Protein AF-A0A7W7CNB4-F1 (afdb_monomer_lite)

Radius of gyration: 12.16 Å; chains: 1; bounding box: 28×23×34 Å

Sequence (69 aa):
MIPQHFPLYLREPGATPGDDKVWLVVGWLPDKVSGLPRQPVALLCDGDVEEPRLLEQTRVYRVIGTNRH

Secondary structure (DSSP, 8-state):
---TTSPEEEEEP-SSGGG-EEEEEEEEE--TTT-PSPEEEEEESSSSSPPPEEPPTTS--EEEESS--

Organism: NCBI:txid882441

Structure (mmCIF, N/CA/C/O backbone):
data_AF-A0A7W7CNB4-F1
#
_entry.id   AF-A0A7W7CNB4-F1
#
loop_
_atom_site.group_PDB
_atom_site.id
_atom_site.type_symbol
_atom_site.label_atom_id
_atom_site.label_alt_id
_atom_site.label_comp_id
_atom_site.label_asym_id
_atom_site.label_entity_id
_atom_site.label_seq_id
_atom_site.pdbx_PDB_ins_code
_atom_site.Cartn_x
_atom_site.Cartn_y
_atom_site.Cartn_z
_atom_site.occupancy
_atom_site.B_iso_or_equiv
_atom_site.auth_seq_id
_atom_site.auth_comp_id
_atom_site.auth_asym_id
_atom_site.auth_atom_id
_atom_site.pdbx_PDB_model_num
ATOM 1 N N . MET A 1 1 ? -15.901 3.254 7.038 1.00 47.84 1 MET A N 1
ATOM 2 C CA . MET A 1 1 ? -15.735 1.786 6.978 1.00 47.84 1 MET A CA 1
ATOM 3 C C . MET A 1 1 ? -15.067 1.481 5.643 1.00 47.84 1 MET A C 1
ATOM 5 O O . MET A 1 1 ? -15.678 1.775 4.627 1.00 47.84 1 MET A O 1
ATOM 9 N N . ILE A 1 2 ? -13.804 1.041 5.617 1.00 49.66 2 ILE A N 1
ATOM 10 C CA . ILE A 1 2 ? -13.151 0.644 4.354 1.00 49.66 2 ILE A CA 1
ATOM 11 C C . ILE A 1 2 ? -13.703 -0.748 3.995 1.00 49.66 2 ILE A C 1
ATOM 13 O O . ILE A 1 2 ? -13.639 -1.630 4.855 1.00 49.66 2 ILE A O 1
ATOM 17 N N . PRO A 1 3 ? -14.294 -0.957 2.806 1.00 48.56 3 PRO A N 1
ATOM 18 C CA . PRO A 1 3 ? -14.855 -2.250 2.419 1.00 48.56 3 PRO A CA 1
ATOM 19 C C . PRO A 1 3 ? -13.769 -3.335 2.430 1.00 48.56 3 PRO A C 1
ATOM 21 O O . PRO A 1 3 ? -12.735 -3.171 1.794 1.00 48.56 3 PRO A O 1
ATOM 24 N 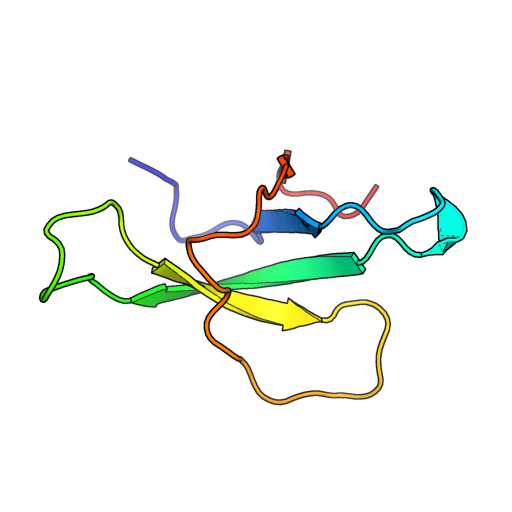N . GLN A 1 4 ? -13.996 -4.444 3.139 1.00 54.72 4 GLN A N 1
ATOM 25 C CA . GLN A 1 4 ? -13.030 -5.551 3.253 1.00 54.72 4 GLN A CA 1
ATOM 26 C C . GLN A 1 4 ? -12.969 -6.467 2.014 1.00 54.72 4 GLN A C 1
ATOM 28 O O . GLN A 1 4 ? -12.166 -7.391 1.996 1.00 54.72 4 GLN A O 1
ATOM 33 N N . HIS A 1 5 ? -13.808 -6.241 0.997 1.00 56.66 5 HIS A N 1
ATOM 34 C CA . HIS A 1 5 ? -14.055 -7.217 -0.076 1.00 56.66 5 HIS A CA 1
ATOM 35 C C . HIS A 1 5 ? -13.510 -6.835 -1.457 1.00 56.66 5 HIS A C 1
ATOM 37 O O . HIS A 1 5 ? -13.607 -7.644 -2.374 1.00 56.66 5 HIS A O 1
ATOM 43 N N . PHE A 1 6 ? -12.949 -5.638 -1.629 1.00 59.62 6 PHE A N 1
ATOM 44 C CA . PHE A 1 6 ? -12.382 -5.228 -2.914 1.00 59.62 6 PHE A CA 1
ATOM 45 C C . PHE A 1 6 ? -10.860 -5.145 -2.815 1.00 59.62 6 PHE A C 1
ATOM 47 O O . PHE A 1 6 ? -10.369 -4.678 -1.783 1.00 59.62 6 PHE A O 1
ATOM 54 N N . PRO A 1 7 ? -10.114 -5.572 -3.854 1.00 75.69 7 PRO A N 1
ATOM 55 C CA . PRO A 1 7 ? -8.667 -5.402 -3.865 1.00 75.69 7 PRO A CA 1
ATOM 56 C C . PRO A 1 7 ? -8.385 -3.909 -3.740 1.00 75.69 7 PRO A C 1
ATOM 58 O O . PRO A 1 7 ? -8.843 -3.140 -4.573 1.00 75.69 7 PRO A O 1
ATOM 61 N N . LEU A 1 8 ? -7.722 -3.477 -2.670 1.00 82.81 8 LEU A N 1
ATOM 62 C CA . LEU A 1 8 ? -7.360 -2.076 -2.481 1.00 82.81 8 LEU A CA 1
ATOM 63 C C . LEU A 1 8 ? -5.902 -1.915 -2.874 1.00 82.81 8 LEU A C 1
ATOM 65 O O . LEU A 1 8 ? -5.036 -2.566 -2.293 1.00 82.81 8 LEU A O 1
ATOM 69 N N . TYR A 1 9 ? -5.636 -1.022 -3.819 1.00 84.88 9 TYR A N 1
ATOM 70 C CA . TYR A 1 9 ? -4.281 -0.742 -4.259 1.00 84.88 9 TYR A CA 1
ATOM 71 C C . TYR A 1 9 ? -3.756 0.549 -3.632 1.00 84.88 9 TYR A C 1
ATOM 73 O O . TYR A 1 9 ? -4.444 1.579 -3.585 1.00 84.88 9 TYR A O 1
ATOM 81 N N . LEU A 1 10 ? -2.516 0.493 -3.158 1.00 86.31 10 LEU A N 1
ATOM 82 C CA . LEU A 1 10 ? -1.773 1.630 -2.633 1.00 86.31 10 LEU A CA 1
ATOM 83 C C . LEU A 1 10 ? -0.569 1.898 -3.528 1.00 86.31 10 LEU A C 1
ATOM 85 O O . LEU A 1 10 ? 0.144 0.977 -3.909 1.00 86.31 10 LEU A O 1
ATOM 89 N N . ARG A 1 11 ? -0.319 3.167 -3.828 1.00 87.38 11 ARG A N 1
ATOM 90 C CA . ARG A 1 11 ? 0.888 3.625 -4.512 1.00 87.38 11 ARG A CA 1
ATOM 91 C C . ARG A 1 11 ? 1.824 4.261 -3.500 1.00 87.38 11 ARG A C 1
ATOM 93 O O . ARG A 1 11 ? 1.432 5.190 -2.790 1.00 87.38 11 ARG A O 1
ATOM 100 N N . GLU A 1 12 ? 3.046 3.763 -3.455 1.00 88.94 12 GLU A N 1
ATOM 101 C CA . GLU A 1 12 ? 4.152 4.332 -2.696 1.00 88.94 12 GLU A CA 1
ATOM 102 C C . GLU A 1 12 ? 5.037 5.142 -3.651 1.00 88.94 12 GLU A C 1
ATOM 104 O O . GLU A 1 12 ? 5.581 4.555 -4.590 1.00 88.94 12 GLU A O 1
ATOM 109 N N . PRO A 1 13 ? 5.174 6.465 -3.448 1.00 87.25 13 PRO A N 1
ATOM 110 C CA . PRO A 1 13 ? 6.012 7.296 -4.302 1.00 87.25 13 PRO A CA 1
ATOM 111 C C . PRO A 1 13 ? 7.497 6.928 -4.189 1.00 87.25 13 PRO A C 1
ATOM 113 O O . PRO A 1 13 ? 8.046 6.851 -3.085 1.00 87.25 13 PRO A O 1
ATOM 116 N N . GLY A 1 14 ? 8.143 6.727 -5.333 1.00 85.62 14 GLY A N 1
ATOM 117 C CA . GLY A 1 14 ? 9.586 6.594 -5.477 1.00 85.62 14 GLY A CA 1
ATOM 118 C C . GLY A 1 14 ? 10.283 7.940 -5.701 1.00 85.62 14 GLY A C 1
ATOM 119 O O . GLY A 1 14 ? 9.673 9.008 -5.619 1.00 85.62 14 GLY A O 1
ATOM 120 N N . ALA A 1 15 ? 11.591 7.900 -5.974 1.00 87.44 15 ALA A N 1
ATOM 121 C CA . ALA A 1 15 ? 12.365 9.103 -6.304 1.00 87.44 15 ALA A CA 1
ATOM 122 C C . ALA A 1 15 ? 11.975 9.674 -7.679 1.00 87.44 15 ALA A C 1
ATOM 124 O O . ALA A 1 15 ? 11.988 10.889 -7.880 1.00 87.44 15 ALA A O 1
ATOM 125 N N . THR A 1 16 ? 11.594 8.796 -8.608 1.00 87.25 16 THR A N 1
ATOM 126 C CA . THR A 1 16 ? 11.003 9.141 -9.901 1.00 87.25 16 THR A CA 1
ATOM 127 C C . THR A 1 16 ? 9.684 8.385 -10.104 1.00 87.25 16 THR A C 1
ATOM 129 O O . THR A 1 16 ? 9.471 7.361 -9.456 1.00 87.25 16 THR A O 1
ATOM 132 N N . PRO A 1 17 ? 8.801 8.817 -11.029 1.00 81.44 17 PRO A N 1
ATOM 133 C CA . PRO A 1 17 ? 7.553 8.100 -11.309 1.00 81.44 17 PRO A CA 1
ATOM 134 C C . PRO A 1 17 ? 7.739 6.645 -11.767 1.00 81.44 17 PRO A C 1
ATOM 136 O O . PRO A 1 17 ? 6.812 5.853 -11.637 1.00 81.44 17 PRO A O 1
ATOM 139 N N . GLY A 1 18 ? 8.907 6.300 -12.324 1.00 83.00 18 GLY A N 1
ATOM 140 C CA . GLY A 1 18 ? 9.243 4.927 -12.715 1.00 83.00 18 GLY A CA 1
ATOM 141 C C . GLY A 1 18 ? 9.635 4.028 -11.538 1.00 83.00 18 GLY A C 1
ATOM 142 O O . GLY A 1 18 ? 9.646 2.813 -11.694 1.00 83.00 18 GLY A O 1
ATOM 143 N N . ASP A 1 19 ? 9.914 4.617 -10.372 1.00 84.88 19 ASP A N 1
ATOM 144 C CA . ASP A 1 19 ? 10.294 3.910 -9.143 1.00 84.88 19 ASP A CA 1
ATOM 145 C C . ASP A 1 19 ? 9.106 3.707 -8.190 1.00 84.88 19 ASP A C 1
ATOM 147 O O . ASP A 1 19 ? 9.279 3.244 -7.056 1.00 84.88 19 ASP A O 1
ATOM 151 N N . ASP A 1 20 ? 7.907 4.110 -8.610 1.00 87.25 20 ASP A N 1
ATOM 152 C CA . ASP A 1 20 ? 6.708 3.969 -7.801 1.00 87.25 20 ASP A CA 1
ATOM 153 C C . ASP A 1 20 ? 6.358 2.499 -7.615 1.00 87.25 20 ASP A C 1
ATOM 155 O O . ASP A 1 20 ? 6.376 1.706 -8.554 1.00 87.25 20 ASP A O 1
ATOM 159 N N . LYS A 1 21 ? 5.986 2.146 -6.386 1.00 87.06 21 LYS A N 1
ATOM 160 C CA . LYS A 1 21 ? 5.588 0.780 -6.050 1.00 87.06 21 LYS A CA 1
ATOM 161 C C . LYS A 1 21 ? 4.086 0.703 -5.896 1.00 87.06 21 LYS A C 1
ATOM 163 O O . LYS A 1 21 ? 3.487 1.522 -5.191 1.00 87.06 21 LYS A O 1
ATOM 168 N N . VAL A 1 22 ? 3.484 -0.308 -6.514 1.00 88.00 22 VAL A N 1
ATOM 169 C CA . VAL A 1 22 ? 2.068 -0.621 -6.327 1.00 88.00 22 VAL A CA 1
ATOM 170 C C . VAL A 1 22 ? 1.920 -1.797 -5.370 1.00 88.00 22 VAL A C 1
ATOM 172 O O . VAL A 1 22 ? 2.484 -2.869 -5.570 1.00 88.00 22 VAL A O 1
ATOM 175 N N . TRP A 1 23 ? 1.123 -1.595 -4.331 1.00 87.38 23 TRP A N 1
ATOM 176 C CA . TRP A 1 23 ? 0.839 -2.561 -3.280 1.00 87.38 23 TRP A CA 1
ATOM 177 C C . TRP A 1 23 ? -0.621 -2.991 -3.342 1.00 87.38 23 TRP A C 1
ATOM 179 O O . TRP A 1 23 ? -1.503 -2.139 -3.387 1.00 87.38 23 TRP A O 1
ATOM 189 N N . LEU A 1 24 ? -0.891 -4.291 -3.272 1.00 86.56 24 LEU A N 1
ATOM 190 C CA . LEU A 1 24 ? -2.230 -4.837 -3.072 1.00 86.56 24 LEU A CA 1
ATOM 191 C C . LEU A 1 24 ? -2.445 -5.108 -1.586 1.00 86.56 24 LEU A C 1
ATOM 193 O O . LEU A 1 24 ? -1.767 -5.951 -1.007 1.00 86.56 24 LEU A O 1
ATOM 197 N N . VAL A 1 25 ? -3.413 -4.439 -0.971 1.00 85.25 25 VAL A N 1
ATOM 198 C CA . VAL A 1 25 ? -3.809 -4.697 0.415 1.00 85.25 25 VAL A CA 1
ATOM 199 C C . VAL A 1 25 ? -4.633 -5.981 0.466 1.00 85.25 25 VAL A C 1
ATOM 201 O O . VAL A 1 25 ? -5.709 -6.066 -0.125 1.00 85.25 25 VAL A O 1
ATOM 204 N N . VAL A 1 26 ? -4.138 -6.966 1.212 1.00 82.44 26 VAL A N 1
ATOM 205 C CA . VAL A 1 26 ? -4.786 -8.272 1.425 1.00 82.44 26 VAL A CA 1
ATOM 206 C C . VAL A 1 26 ? -5.418 -8.398 2.809 1.00 82.44 26 VAL A C 1
ATOM 208 O O . VAL A 1 26 ? -6.178 -9.326 3.072 1.00 82.44 26 VAL A O 1
ATOM 211 N N . GLY A 1 27 ? -5.127 -7.462 3.711 1.00 78.38 27 GLY A N 1
ATOM 212 C CA . GLY A 1 27 ? -5.663 -7.482 5.061 1.00 78.38 27 GLY A CA 1
ATOM 213 C C . GLY A 1 27 ? -5.336 -6.227 5.854 1.00 78.38 27 GLY A C 1
ATOM 214 O O . GLY A 1 27 ? -4.636 -5.327 5.395 1.00 78.38 27 GLY A O 1
ATOM 215 N N . TRP A 1 28 ? -5.859 -6.185 7.077 1.00 79.62 28 TRP A N 1
ATOM 216 C CA . TRP A 1 28 ? -5.670 -5.077 8.004 1.00 79.62 28 TRP A CA 1
ATOM 217 C C . TRP A 1 28 ? -5.318 -5.619 9.380 1.00 79.62 28 TRP A C 1
ATOM 219 O O . TRP A 1 28 ? -6.085 -6.398 9.951 1.00 79.62 28 TRP A O 1
ATOM 229 N N . LEU A 1 29 ? -4.200 -5.167 9.934 1.00 76.56 29 LEU A N 1
ATOM 230 C CA . LEU A 1 29 ? -3.829 -5.451 11.308 1.00 76.56 29 LEU A CA 1
ATOM 231 C C . LEU A 1 29 ? -4.422 -4.365 12.224 1.00 76.56 29 LEU A C 1
ATOM 233 O O . LEU A 1 29 ? -4.244 -3.171 11.957 1.00 76.56 29 LEU A O 1
ATOM 237 N N . PRO A 1 30 ? -5.143 -4.726 13.299 1.00 69.81 30 PRO A N 1
ATOM 238 C CA . PRO A 1 30 ? -5.502 -3.756 14.322 1.00 69.81 30 PRO A CA 1
ATOM 239 C C . PRO A 1 30 ? -4.227 -3.256 15.006 1.00 69.81 30 PRO A C 1
ATOM 241 O O . PRO A 1 30 ? -3.510 -4.041 15.625 1.00 69.81 30 PRO A O 1
ATOM 244 N N . ASP A 1 31 ? -3.959 -1.956 14.918 1.00 67.12 31 ASP A N 1
ATOM 245 C CA . ASP A 1 31 ? -2.858 -1.352 15.658 1.00 67.12 31 ASP A CA 1
ATOM 246 C C . ASP A 1 31 ? -3.276 -1.170 17.122 1.00 67.12 31 ASP A C 1
ATOM 248 O O . ASP A 1 31 ? -3.955 -0.214 17.497 1.00 67.12 31 ASP A O 1
ATOM 252 N N . LYS A 1 32 ? -2.926 -2.159 17.950 1.00 60.81 32 LYS A N 1
ATOM 253 C CA . LYS A 1 32 ? -3.230 -2.156 19.386 1.00 60.81 32 LYS A CA 1
ATOM 254 C C . LYS A 1 32 ? -2.227 -1.347 20.215 1.00 60.81 32 LYS A C 1
ATOM 256 O O . LYS A 1 32 ? -2.442 -1.214 21.415 1.00 60.81 32 LYS A O 1
ATOM 261 N N . VAL A 1 33 ? -1.140 -0.857 19.613 1.00 62.59 33 VAL A N 1
ATOM 262 C CA . VAL A 1 33 ? -0.016 -0.246 20.339 1.00 62.59 33 VAL A CA 1
ATOM 263 C C . VAL A 1 33 ? -0.064 1.277 20.253 1.00 62.59 33 VAL A C 1
ATOM 265 O O . VAL A 1 33 ? 0.162 1.943 21.258 1.00 62.59 33 VAL A O 1
ATOM 268 N N . SER A 1 34 ? -0.390 1.840 19.087 1.00 63.16 34 SER A N 1
ATOM 269 C CA . SER A 1 34 ? -0.316 3.293 18.862 1.00 63.16 34 SER A CA 1
ATOM 270 C C . SER A 1 34 ? -1.671 4.017 18.911 1.00 63.16 34 SER A C 1
ATOM 272 O O . SER A 1 34 ? -1.713 5.245 18.948 1.00 63.16 34 SER A O 1
ATOM 274 N N . GLY A 1 35 ? -2.790 3.281 18.880 1.00 60.59 35 GLY A N 1
ATOM 275 C CA . GLY A 1 35 ? -4.132 3.864 18.738 1.00 60.59 35 GLY A CA 1
ATOM 276 C C . GLY A 1 35 ? -4.403 4.483 17.358 1.00 60.59 35 GLY A C 1
ATOM 277 O O . GLY A 1 35 ? -5.450 5.101 17.158 1.00 60.59 35 GLY A O 1
ATOM 278 N N . LEU A 1 36 ? -3.479 4.321 16.406 1.00 57.12 36 LEU A N 1
ATOM 279 C CA . LEU A 1 36 ? -3.610 4.794 15.032 1.00 57.12 36 LEU A CA 1
ATOM 280 C C . LEU A 1 36 ? -4.555 3.896 14.207 1.00 57.12 36 LEU A C 1
ATOM 282 O O . LEU A 1 36 ? -4.914 2.788 14.623 1.00 57.12 36 LEU A O 1
ATOM 286 N N . PRO A 1 37 ? -4.995 4.35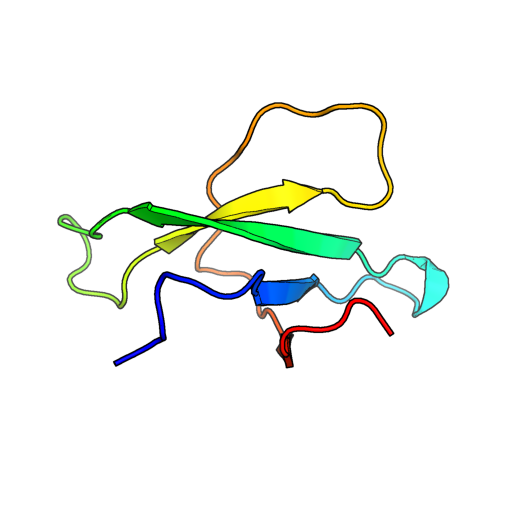7 13.018 1.00 62.84 37 PRO A N 1
ATOM 287 C CA . PRO A 1 37 ? -5.802 3.547 12.111 1.00 62.84 37 PRO A CA 1
ATOM 288 C C . PRO A 1 37 ? -5.132 2.205 11.778 1.00 62.84 37 PRO A C 1
ATOM 290 O O . PRO A 1 37 ? -3.907 2.092 11.772 1.00 62.84 37 PRO A O 1
ATOM 293 N N . ARG A 1 38 ? -5.955 1.190 11.471 1.00 73.75 38 ARG A N 1
ATOM 294 C CA . ARG A 1 38 ? -5.511 -0.173 11.123 1.00 73.75 38 ARG A CA 1
ATOM 295 C C . ARG A 1 38 ? -4.355 -0.140 10.110 1.00 73.75 38 ARG A C 1
ATOM 297 O O . ARG A 1 38 ? -4.469 0.530 9.085 1.00 73.75 38 ARG A O 1
ATOM 304 N N . GLN A 1 39 ? -3.290 -0.895 10.373 1.00 73.38 39 GLN A N 1
ATOM 305 C CA . GLN A 1 39 ? -2.140 -1.007 9.473 1.00 73.38 39 GLN A CA 1
ATOM 306 C C . GLN A 1 39 ? -2.468 -1.954 8.307 1.00 73.38 39 GLN A C 1
ATOM 308 O O . GLN A 1 39 ? -3.013 -3.035 8.549 1.00 73.38 39 GLN A O 1
ATOM 313 N N . PRO A 1 40 ? -2.171 -1.590 7.049 1.00 76.38 40 PRO A N 1
ATOM 314 C CA . PRO A 1 40 ? -2.401 -2.474 5.915 1.00 76.38 40 PRO A CA 1
ATOM 315 C C . PRO A 1 40 ? -1.342 -3.584 5.852 1.00 76.38 40 PRO A C 1
ATOM 317 O O . PRO A 1 40 ? -0.143 -3.333 5.981 1.00 76.38 40 PRO A O 1
ATOM 320 N N . VAL A 1 41 ? -1.804 -4.809 5.604 1.00 78.81 41 VAL A N 1
ATOM 321 C CA . VAL A 1 41 ? -0.974 -5.942 5.175 1.00 78.81 41 VAL A CA 1
ATOM 322 C C . VAL A 1 41 ? -1.084 -6.013 3.659 1.00 78.81 41 VAL A C 1
ATOM 324 O O . VAL A 1 41 ? -2.199 -6.122 3.138 1.00 78.81 41 VAL A O 1
ATOM 327 N N . ALA A 1 42 ? 0.039 -5.923 2.950 1.00 82.56 42 ALA A N 1
ATOM 328 C CA . ALA A 1 42 ? 0.040 -5.790 1.502 1.00 82.56 42 ALA A CA 1
ATOM 329 C C . ALA A 1 42 ? 1.114 -6.627 0.796 1.00 82.56 42 ALA A C 1
ATOM 331 O O . ALA A 1 42 ? 2.124 -7.007 1.386 1.00 82.56 42 ALA A O 1
ATOM 332 N N . LEU A 1 43 ? 0.869 -6.885 -0.488 1.00 81.50 43 LEU A N 1
ATOM 333 C CA . LEU A 1 43 ? 1.751 -7.569 -1.432 1.00 81.50 43 LEU A CA 1
ATOM 334 C C . LEU A 1 43 ? 2.258 -6.583 -2.484 1.00 81.50 43 LEU A C 1
ATOM 336 O O . LEU A 1 43 ? 1.470 -5.787 -3.000 1.00 81.50 43 LEU A O 1
ATOM 340 N N . LEU A 1 44 ? 3.544 -6.642 -2.827 1.00 80.25 44 LEU A N 1
ATOM 341 C CA . LEU A 1 44 ? 4.089 -5.857 -3.935 1.00 80.25 44 LEU A CA 1
ATOM 342 C C . LEU A 1 44 ? 3.583 -6.435 -5.264 1.00 80.25 44 LEU A C 1
ATOM 344 O O . LEU A 1 44 ? 3.677 -7.636 -5.492 1.00 80.25 44 LEU A O 1
ATOM 348 N N . CYS A 1 45 ? 3.034 -5.594 -6.142 1.00 74.88 45 CYS A N 1
ATOM 349 C CA . CYS A 1 45 ? 2.444 -6.039 -7.412 1.00 74.88 45 CYS A CA 1
ATOM 350 C C . CYS A 1 45 ? 3.453 -6.162 -8.565 1.00 74.88 45 CYS A C 1
ATOM 352 O O . CYS A 1 45 ? 3.117 -6.753 -9.594 1.00 74.88 45 CYS A O 1
ATOM 354 N N . ASP A 1 46 ? 4.644 -5.579 -8.415 1.00 71.50 46 ASP A N 1
ATOM 355 C CA . ASP A 1 46 ? 5.639 -5.431 -9.488 1.00 71.50 46 ASP A CA 1
ATOM 356 C C . ASP A 1 46 ? 6.927 -6.244 -9.240 1.00 71.50 46 ASP A C 1
ATOM 358 O O . ASP A 1 46 ? 7.892 -6.113 -9.989 1.00 71.50 46 ASP A O 1
ATOM 362 N N . GLY A 1 47 ? 6.950 -7.079 -8.194 1.00 61.47 47 GLY A N 1
ATOM 363 C CA . GLY A 1 47 ? 8.055 -7.991 -7.876 1.00 61.47 47 GLY A CA 1
ATOM 364 C C . GLY A 1 47 ? 7.700 -9.460 -8.118 1.00 61.47 47 GLY A C 1
ATOM 365 O O . GLY A 1 47 ? 6.536 -9.792 -8.359 1.00 61.47 47 GLY A O 1
ATOM 366 N N . ASP A 1 48 ? 8.702 -10.343 -8.020 1.00 65.06 48 ASP A N 1
ATOM 367 C CA . ASP A 1 48 ? 8.474 -11.783 -7.835 1.00 65.06 48 ASP A CA 1
ATOM 368 C C . ASP A 1 48 ? 7.518 -12.024 -6.654 1.00 65.06 48 ASP A C 1
ATOM 370 O O . ASP A 1 48 ? 7.317 -11.141 -5.821 1.00 65.06 48 ASP A O 1
ATOM 374 N N . VAL A 1 49 ? 6.907 -13.210 -6.580 1.00 56.59 49 VAL A N 1
ATOM 375 C CA . VAL A 1 49 ? 5.927 -13.553 -5.534 1.00 56.59 49 VAL A CA 1
ATOM 376 C C . VAL A 1 49 ? 6.535 -13.338 -4.137 1.00 56.59 49 VAL A C 1
ATOM 378 O O . VAL A 1 49 ? 7.253 -14.194 -3.626 1.00 56.59 49 VAL A O 1
ATOM 381 N N . GLU A 1 50 ? 6.247 -12.187 -3.526 1.00 66.88 50 GLU A N 1
ATOM 382 C CA . GLU A 1 50 ? 6.653 -11.847 -2.161 1.00 66.88 50 GLU A CA 1
ATOM 383 C C . GLU A 1 50 ? 5.597 -12.325 -1.156 1.00 66.88 50 GLU A C 1
ATOM 385 O O . GLU A 1 50 ? 4.402 -12.389 -1.455 1.00 66.88 50 GLU A O 1
ATOM 390 N N . GLU A 1 51 ? 6.024 -12.645 0.066 1.00 73.88 51 GLU A N 1
ATOM 391 C CA . GLU A 1 51 ? 5.094 -12.853 1.177 1.00 73.88 51 GLU A CA 1
ATOM 392 C C . GLU A 1 51 ? 4.422 -11.522 1.579 1.00 73.88 51 GLU A C 1
ATOM 394 O O . GLU A 1 51 ? 5.042 -10.457 1.482 1.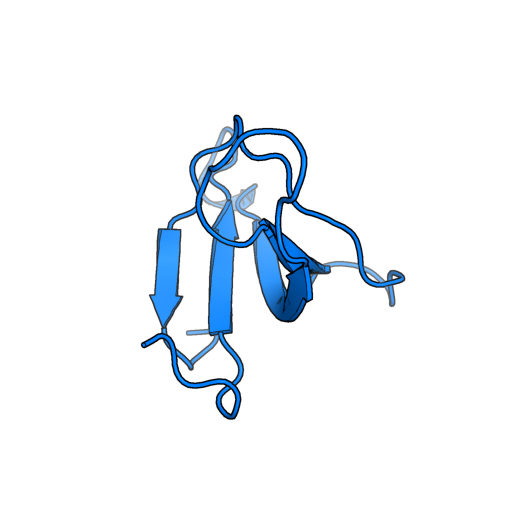00 73.88 51 GLU A O 1
ATOM 399 N N . PRO A 1 52 ? 3.162 -11.542 2.060 1.00 77.50 52 PRO A N 1
ATOM 400 C CA . PRO A 1 52 ? 2.499 -10.333 2.538 1.00 77.50 52 PRO A CA 1
ATOM 401 C C . PRO A 1 52 ? 3.277 -9.682 3.681 1.00 77.50 52 PRO A C 1
ATOM 403 O O . PRO A 1 52 ? 3.646 -10.347 4.649 1.00 77.50 52 PRO A O 1
ATOM 406 N N . ARG A 1 53 ? 3.451 -8.360 3.621 1.00 83.00 53 ARG A N 1
ATOM 407 C CA . ARG A 1 53 ? 4.155 -7.596 4.658 1.00 83.00 53 ARG A CA 1
ATOM 408 C C . ARG A 1 53 ? 3.348 -6.408 5.156 1.00 83.00 53 ARG A C 1
ATOM 410 O O . ARG A 1 53 ? 2.474 -5.886 4.464 1.00 83.00 53 ARG A O 1
ATOM 417 N N . LEU A 1 54 ? 3.647 -5.979 6.378 1.00 83.75 54 LEU A N 1
ATOM 418 C CA . LEU A 1 54 ? 3.102 -4.747 6.941 1.00 83.75 54 LEU A CA 1
ATOM 419 C C . LEU A 1 54 ? 3.777 -3.545 6.279 1.00 83.75 54 LEU A C 1
ATOM 421 O O . LEU A 1 54 ? 5.001 -3.513 6.157 1.00 83.75 54 LEU A O 1
ATOM 425 N N . LEU A 1 55 ? 2.982 -2.560 5.860 1.00 80.88 55 LEU A N 1
ATOM 426 C CA . LEU A 1 55 ? 3.522 -1.297 5.359 1.00 80.88 55 LEU A CA 1
ATOM 427 C C . LEU A 1 55 ? 3.798 -0.332 6.515 1.00 80.88 55 LEU A C 1
ATOM 429 O O . LEU A 1 55 ? 3.014 -0.234 7.462 1.00 80.88 55 LEU A O 1
ATOM 433 N N . GLU A 1 56 ? 4.917 0.385 6.427 1.00 75.62 56 GLU A N 1
ATOM 434 C CA . GLU A 1 56 ? 5.358 1.326 7.457 1.00 75.62 56 GLU A CA 1
ATOM 435 C C . GLU A 1 56 ? 4.401 2.517 7.571 1.00 75.62 56 GLU A C 1
ATOM 437 O O . GLU A 1 56 ? 4.114 3.196 6.591 1.00 75.62 56 GLU A O 1
ATOM 442 N N . GLN A 1 57 ? 3.958 2.849 8.784 1.00 67.88 57 GLN A N 1
ATOM 443 C CA . GLN A 1 57 ? 3.054 3.988 9.014 1.00 67.88 57 GLN A CA 1
ATOM 444 C C . GLN A 1 57 ? 3.671 5.356 8.705 1.00 67.88 57 GLN A C 1
ATOM 446 O O . GLN A 1 57 ? 2.949 6.335 8.533 1.00 67.88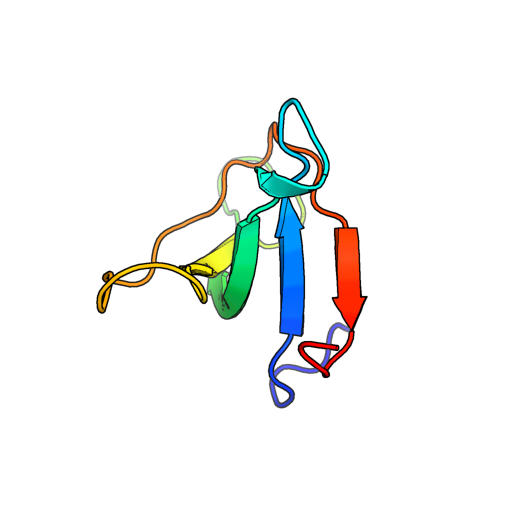 57 GLN A O 1
ATOM 451 N N . THR A 1 58 ? 4.999 5.441 8.673 1.00 69.62 58 THR A N 1
ATOM 452 C CA . THR A 1 58 ? 5.742 6.682 8.439 1.00 69.62 58 THR A CA 1
ATOM 453 C C . THR A 1 58 ? 5.824 7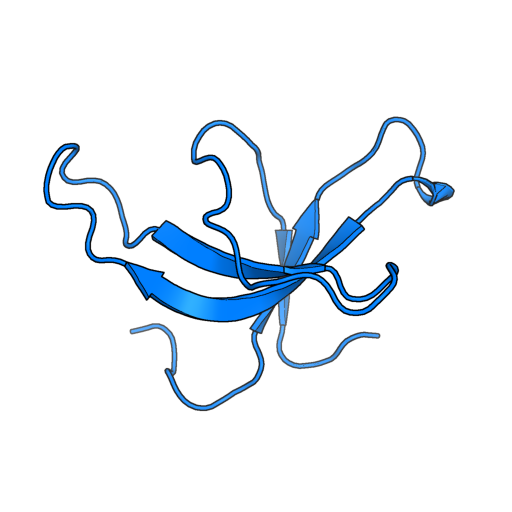.052 6.961 1.00 69.62 58 THR A C 1
ATOM 455 O O . THR A 1 58 ? 6.173 8.191 6.645 1.00 69.62 58 THR A O 1
ATOM 458 N N . ARG A 1 59 ? 5.492 6.128 6.048 1.00 73.25 59 ARG A N 1
ATOM 459 C CA . ARG A 1 59 ? 5.427 6.408 4.612 1.00 73.25 59 ARG A CA 1
ATOM 460 C C . ARG A 1 59 ? 4.039 6.876 4.195 1.00 73.25 59 ARG A C 1
ATOM 462 O O . ARG A 1 59 ? 3.011 6.394 4.664 1.00 73.25 59 ARG A O 1
ATOM 469 N N . VAL A 1 60 ? 4.020 7.821 3.258 1.00 78.31 60 VAL A N 1
ATOM 470 C CA . VAL A 1 60 ? 2.784 8.305 2.643 1.00 78.31 60 VAL A CA 1
ATOM 471 C C . VAL A 1 60 ? 2.418 7.383 1.489 1.00 78.31 60 VAL A C 1
ATOM 473 O O . VAL A 1 60 ? 3.159 7.271 0.514 1.00 78.31 60 VAL A O 1
ATOM 476 N N . TYR A 1 61 ? 1.244 6.769 1.585 1.00 81.25 61 TYR A N 1
ATOM 477 C CA . TYR A 1 61 ? 0.671 5.945 0.528 1.00 81.25 61 TYR A CA 1
ATOM 478 C C . TYR A 1 61 ? -0.550 6.634 -0.069 1.00 81.25 61 TYR A C 1
ATOM 480 O O . TYR A 1 61 ? -1.412 7.142 0.653 1.00 81.25 61 TYR A O 1
ATOM 488 N N . ARG A 1 62 ? -0.660 6.615 -1.398 1.00 82.00 62 ARG A N 1
ATOM 489 C CA . ARG A 1 62 ? -1.859 7.080 -2.096 1.00 82.00 62 ARG A CA 1
ATOM 490 C C . ARG A 1 62 ? -2.763 5.896 -2.400 1.00 82.00 62 ARG A C 1
ATOM 492 O O . ARG A 1 62 ? -2.343 4.959 -3.068 1.00 82.00 62 ARG A O 1
ATOM 499 N N . VAL A 1 63 ? -4.020 5.961 -1.971 1.00 82.38 63 VAL A N 1
ATOM 500 C CA . VAL A 1 63 ? -5.045 5.013 -2.423 1.00 82.38 63 VAL A CA 1
ATOM 501 C C . VAL A 1 63 ? -5.332 5.279 -3.899 1.00 82.38 63 VAL A C 1
ATOM 503 O O . VAL A 1 63 ? -5.766 6.378 -4.244 1.00 82.38 63 VAL A O 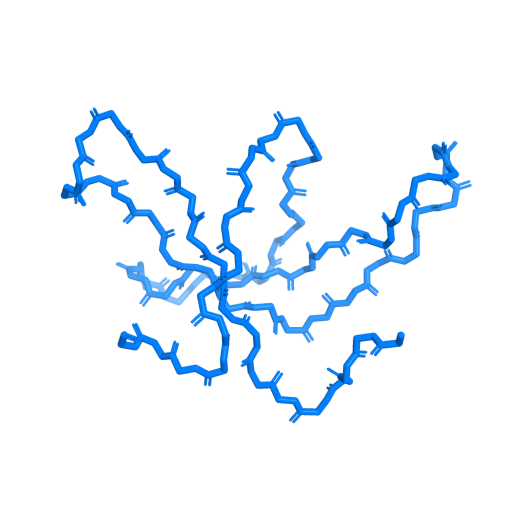1
ATOM 506 N N . ILE A 1 64 ? -5.099 4.285 -4.755 1.00 80.88 64 ILE A N 1
ATOM 507 C CA . ILE A 1 64 ? -5.423 4.360 -6.192 1.00 80.88 64 ILE A CA 1
ATOM 508 C C . ILE A 1 64 ? -6.733 3.630 -6.533 1.00 80.88 64 ILE A C 1
ATOM 510 O O . ILE A 1 64 ? -7.155 3.585 -7.680 1.00 80.88 64 ILE A O 1
ATOM 514 N N . GLY A 1 65 ? -7.441 3.152 -5.505 1.00 78.38 65 GLY A N 1
ATOM 515 C CA . GLY A 1 65 ? -8.775 2.575 -5.619 1.00 78.38 65 GLY A CA 1
ATOM 516 C C . GLY A 1 65 ? -8.738 1.058 -5.721 1.00 78.38 65 GLY A C 1
ATOM 517 O O . GLY A 1 65 ? -7.872 0.407 -5.134 1.00 78.38 65 GLY A O 1
ATOM 518 N N . THR A 1 66 ? -9.724 0.502 -6.425 1.00 74.06 66 THR A N 1
ATOM 519 C CA . THR A 1 66 ? -9.897 -0.949 -6.571 1.00 74.06 66 THR A CA 1
ATOM 520 C C . THR A 1 66 ? -9.379 -1.512 -7.886 1.00 74.06 66 THR A C 1
ATOM 522 O O . THR A 1 66 ? -9.548 -2.696 -8.171 1.00 74.06 66 THR A O 1
ATOM 525 N N . ASN A 1 67 ? -8.754 -0.657 -8.691 1.00 63.81 67 ASN A N 1
ATOM 526 C CA . ASN A 1 67 ? -8.182 -1.003 -9.977 1.00 63.81 67 ASN A CA 1
ATOM 527 C C . ASN A 1 67 ? -6.684 -0.695 -9.958 1.00 63.81 67 ASN A C 1
ATOM 529 O O . ASN A 1 67 ? -6.252 0.250 -9.302 1.00 63.81 67 ASN A O 1
ATOM 533 N N . ARG A 1 68 ? -5.899 -1.505 -10.670 1.00 61.84 68 ARG A N 1
ATOM 534 C CA . ARG A 1 68 ? -4.440 -1.331 -10.774 1.00 61.84 68 ARG A CA 1
ATOM 535 C C . ARG A 1 68 ? -4.049 -0.196 -11.740 1.00 61.84 68 ARG A C 1
ATOM 537 O O . ARG A 1 68 ? -2.888 0.198 -11.751 1.00 61.84 68 ARG A O 1
ATOM 544 N N . HIS A 1 69 ? -4.998 0.281 -12.551 1.00 56.44 69 HIS A N 1
ATOM 545 C CA . HIS A 1 69 ? -4.794 1.255 -13.629 1.00 56.44 69 HIS A CA 1
ATOM 546 C C . HIS A 1 69 ? -4.949 2.705 -13.175 1.00 56.44 69 HIS A C 1
ATOM 548 O O . HIS A 1 69 ? -5.967 3.003 -12.510 1.00 56.44 69 HIS A O 1
#

pLDDT: mean 74.35, std 11.17, range [47.84, 88.94]

Foldseek 3Di:
DPDLPFFWWKWFDDPDPVRIWIWTFNDWAPPPDPPDPTWTFTFTPPDDGDDTDTDDPPTDIDTPGRDPD